Protein AF-A0A401G7F2-F1 (afdb_monomer_lite)

Foldseek 3Di:
DDDDDDDDDPDDDDDDDLDQDELVVVCVVVPNPDSVVVVCCVVVVVDPSNRHDPVNPDPPCDPVVVVVPDDDDDDDPVVVD

Radius of gyration: 24.4 Å; chains: 1; bounding box: 43×34×92 Å

pLDDT: mean 81.16, std 13.17, range [42.12, 97.12]

Sequence (81 aa):
MRAKAAMPSEERTNIARDDSDSWESWHRRYGHLGFTGLEKLYKENLVEGLTIDENSMPLTQCEACIQAKQARRAYPKEAED

Secondary structure (DSSP, 8-state):
-PPPPPPP------PPP---B-HHHHHHHTTS--HHHHHHHHHTT-STT--B-GGG---S--HHHHHHT-PPPPPPGGG--

InterPro domains:
  IPR025724 GAG-pre-integrase domain [PF13976] (14-70)

Structure (mmCIF, N/CA/C/O backbone):
data_AF-A0A401G7F2-F1
#
_entry.id   AF-A0A401G7F2-F1
#
loop_
_atom_site.group_PDB
_atom_site.id
_atom_site.type_symbol
_atom_site.label_atom_id
_atom_site.label_alt_id
_atom_site.label_comp_id
_atom_site.label_asym_id
_atom_site.label_entity_id
_atom_site.label_seq_id
_atom_site.pdbx_PDB_ins_code
_atom_site.Cartn_x
_atom_site.Cartn_y
_atom_site.Cartn_z
_atom_site.occupancy
_atom_site.B_iso_or_equiv
_atom_sit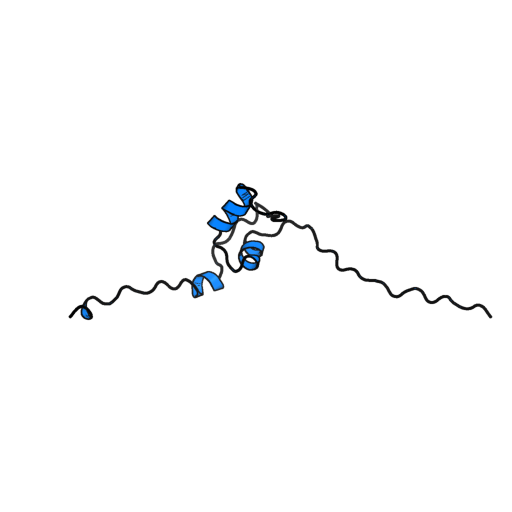e.auth_seq_id
_atom_site.auth_comp_id
_atom_site.auth_asym_id
_atom_site.auth_atom_id
_atom_site.pdbx_PDB_model_num
ATOM 1 N N . MET A 1 1 ? 7.216 -28.127 -62.508 1.00 42.12 1 MET A N 1
ATOM 2 C CA . MET A 1 1 ? 6.265 -27.884 -61.400 1.00 42.12 1 MET A CA 1
ATOM 3 C C . MET A 1 1 ? 7.087 -27.624 -60.144 1.00 42.12 1 MET A C 1
ATOM 5 O O . MET A 1 1 ? 7.833 -28.506 -59.748 1.00 42.12 1 MET A O 1
ATOM 9 N N . ARG A 1 2 ? 7.077 -26.403 -59.594 1.00 47.28 2 ARG A N 1
ATOM 10 C CA . ARG A 1 2 ? 7.827 -26.057 -58.371 1.00 47.28 2 ARG A CA 1
ATOM 11 C C . ARG A 1 2 ? 6.870 -26.129 -57.184 1.00 47.28 2 ARG A C 1
ATOM 13 O O . ARG A 1 2 ? 5.886 -25.395 -57.170 1.00 47.28 2 ARG A O 1
ATOM 20 N N . ALA A 1 3 ? 7.145 -27.005 -56.221 1.00 53.72 3 ALA A N 1
ATOM 21 C CA . ALA A 1 3 ? 6.423 -27.024 -54.956 1.00 53.72 3 ALA A CA 1
ATOM 22 C C . ALA A 1 3 ? 6.736 -25.730 -54.189 1.00 53.72 3 ALA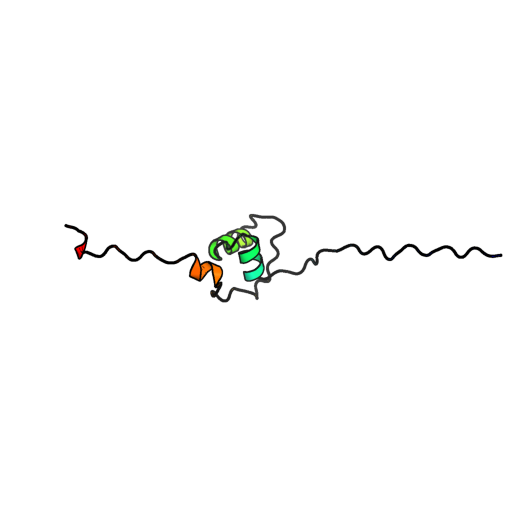 A C 1
ATOM 24 O O . ALA A 1 3 ? 7.902 -25.404 -53.965 1.00 53.72 3 ALA A O 1
ATOM 25 N N . LYS A 1 4 ? 5.701 -24.968 -53.830 1.00 52.38 4 LYS A N 1
ATOM 26 C CA . LYS A 1 4 ? 5.831 -23.865 -52.877 1.00 52.38 4 LYS A CA 1
ATOM 27 C C . 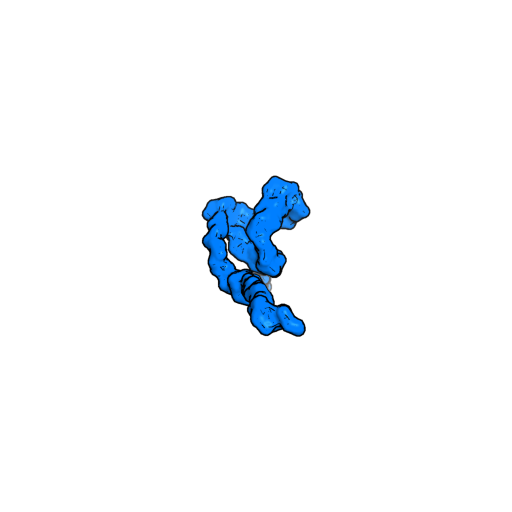LYS A 1 4 ? 5.906 -24.480 -51.482 1.00 52.38 4 LYS A C 1
ATOM 29 O O . LYS A 1 4 ? 4.965 -25.152 -51.072 1.00 52.38 4 LYS A O 1
ATOM 34 N N . ALA A 1 5 ? 7.014 -24.269 -50.778 1.00 57.53 5 ALA A N 1
ATOM 35 C CA . ALA A 1 5 ? 7.088 -24.568 -49.355 1.00 57.53 5 ALA A CA 1
ATOM 36 C C . ALA A 1 5 ? 6.066 -23.685 -48.622 1.00 57.53 5 ALA A C 1
ATOM 38 O O . ALA A 1 5 ? 6.061 -22.465 -48.799 1.00 57.53 5 ALA A O 1
ATOM 39 N N . ALA A 1 6 ? 5.169 -24.306 -47.858 1.00 61.19 6 ALA A N 1
ATOM 40 C CA . ALA A 1 6 ? 4.286 -23.591 -46.951 1.00 61.19 6 ALA A CA 1
ATOM 41 C C . ALA A 1 6 ? 5.146 -22.976 -45.837 1.00 61.19 6 ALA A C 1
ATOM 43 O O . ALA A 1 6 ? 5.898 -23.687 -45.172 1.00 61.19 6 ALA A O 1
ATOM 44 N N . MET A 1 7 ? 5.072 -21.654 -45.680 1.00 60.94 7 MET A N 1
ATOM 45 C CA . MET A 1 7 ? 5.684 -20.949 -44.552 1.00 60.94 7 MET A CA 1
ATOM 46 C C . MET A 1 7 ? 5.040 -21.461 -43.253 1.00 60.94 7 MET A C 1
ATOM 48 O O . MET A 1 7 ? 3.816 -21.633 -43.240 1.00 60.94 7 MET A O 1
ATOM 52 N N . PRO A 1 8 ? 5.807 -21.717 -42.178 1.00 60.88 8 PRO A N 1
ATOM 53 C CA . PRO A 1 8 ? 5.214 -22.116 -40.914 1.00 60.88 8 PRO A CA 1
AT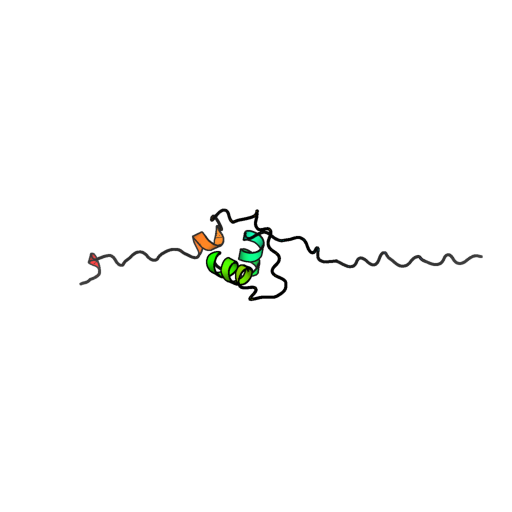OM 54 C C . PRO A 1 8 ? 4.343 -20.972 -40.389 1.00 60.88 8 PRO A C 1
ATOM 56 O O . PRO A 1 8 ? 4.726 -19.805 -40.462 1.00 60.88 8 PRO A O 1
ATOM 59 N N . SER A 1 9 ? 3.153 -21.333 -39.908 1.00 66.88 9 SER A N 1
ATOM 60 C CA . SER A 1 9 ? 2.235 -20.462 -39.169 1.00 66.88 9 SER A CA 1
ATOM 61 C C . SER A 1 9 ? 3.007 -19.621 -38.152 1.00 66.88 9 SER A C 1
ATOM 63 O O . SER A 1 9 ? 3.820 -20.182 -37.425 1.00 66.88 9 SER A O 1
ATOM 65 N N . GLU A 1 10 ? 2.747 -18.310 -38.089 1.00 69.00 10 GLU A N 1
ATOM 66 C CA . GLU A 1 10 ? 3.337 -17.406 -37.093 1.00 69.00 10 GLU A CA 1
ATOM 67 C C . GLU A 1 10 ? 3.146 -17.983 -35.683 1.00 69.00 10 GLU A C 1
ATOM 69 O O . GLU A 1 10 ? 2.048 -17.962 -35.124 1.00 69.00 10 GLU A O 1
ATOM 74 N N . GLU A 1 11 ? 4.214 -18.535 -35.117 1.00 72.12 11 GLU A N 1
ATOM 75 C CA . GLU A 1 11 ? 4.237 -19.028 -33.750 1.00 72.12 11 GLU A CA 1
ATOM 76 C C . GLU A 1 11 ? 4.270 -17.810 -32.822 1.00 72.12 11 GLU A C 1
ATOM 78 O O . GLU A 1 11 ? 5.268 -17.094 -32.735 1.00 72.12 11 GLU A O 1
ATOM 83 N N . ARG A 1 12 ? 3.137 -17.509 -32.182 1.00 72.25 12 ARG A N 1
ATOM 84 C CA . ARG A 1 12 ? 3.027 -16.397 -31.233 1.00 72.25 12 ARG A CA 1
ATOM 85 C C . ARG A 1 12 ? 3.273 -16.916 -29.827 1.00 72.25 12 ARG A C 1
ATOM 87 O O . ARG A 1 12 ? 2.418 -17.584 -29.252 1.00 72.25 12 ARG A O 1
ATOM 94 N N . THR A 1 13 ? 4.427 -16.586 -29.266 1.00 68.50 13 THR A N 1
ATOM 95 C CA . THR A 1 13 ? 4.726 -16.808 -27.851 1.00 68.50 13 THR A CA 1
ATOM 96 C C . THR A 1 13 ? 4.318 -15.576 -27.042 1.00 68.50 13 THR A C 1
ATOM 98 O O . THR A 1 13 ? 4.654 -14.442 -27.384 1.00 68.50 13 THR A O 1
ATOM 101 N N . ASN A 1 14 ? 3.555 -15.783 -25.966 1.00 77.06 14 ASN A N 1
ATOM 102 C CA . ASN A 1 14 ? 3.213 -14.710 -25.033 1.00 77.06 14 ASN A CA 1
ATOM 103 C C . ASN A 1 14 ? 4.410 -14.475 -24.108 1.00 77.06 14 ASN A C 1
ATOM 105 O O . ASN A 1 14 ? 4.620 -15.227 -23.158 1.00 77.06 14 ASN A O 1
ATOM 109 N N . ILE A 1 15 ? 5.204 -13.449 -24.401 1.00 77.00 15 ILE A N 1
ATOM 110 C CA . ILE A 1 15 ? 6.270 -12.990 -23.511 1.00 77.00 15 ILE A CA 1
ATOM 111 C C . ILE A 1 15 ? 5.625 -12.097 -22.449 1.00 77.00 15 ILE A C 1
ATOM 113 O O . ILE A 1 15 ? 4.971 -11.106 -22.783 1.00 77.00 15 ILE A O 1
ATOM 117 N N . ALA A 1 16 ? 5.784 -12.455 -21.174 1.00 68.56 16 ALA A N 1
ATOM 118 C CA . ALA A 1 16 ? 5.409 -11.574 -20.077 1.00 68.56 16 ALA A CA 1
ATOM 119 C C . ALA A 1 16 ? 6.299 -10.325 -20.121 1.00 68.56 16 ALA A C 1
ATOM 121 O O . ALA A 1 16 ? 7.516 -10.431 -20.271 1.00 68.56 16 ALA A O 1
ATOM 122 N N . ARG A 1 17 ? 5.686 -9.143 -20.045 1.00 68.81 17 ARG A N 1
ATOM 123 C CA . ARG A 1 17 ? 6.427 -7.881 -19.975 1.00 68.81 17 ARG A CA 1
ATOM 124 C C . ARG A 1 17 ? 7.012 -7.749 -18.574 1.00 68.81 17 ARG A C 1
ATOM 126 O O . ARG A 1 17 ? 6.277 -7.932 -17.609 1.00 68.81 17 ARG A O 1
ATOM 133 N N . ASP A 1 18 ? 8.296 -7.425 -18.483 1.00 64.69 18 ASP A N 1
ATOM 134 C CA . ASP A 1 18 ? 8.993 -7.137 -17.221 1.00 64.69 18 ASP A CA 1
ATOM 135 C C . ASP A 1 18 ? 8.818 -5.657 -16.833 1.00 64.69 18 ASP A C 1
ATOM 137 O O . ASP A 1 18 ? 9.763 -4.959 -16.481 1.00 64.69 18 ASP A O 1
ATOM 141 N N . ASP A 1 19 ? 7.604 -5.127 -16.996 1.00 70.81 19 ASP A N 1
ATOM 142 C CA . ASP A 1 19 ? 7.321 -3.750 -16.604 1.00 70.81 19 ASP A CA 1
ATOM 143 C C . ASP A 1 19 ? 7.122 -3.711 -15.080 1.00 70.81 19 ASP A C 1
ATOM 145 O O . ASP A 1 19 ? 6.471 -4.588 -14.507 1.00 70.81 19 ASP A O 1
ATOM 149 N N . SER A 1 20 ? 7.674 -2.696 -14.407 1.00 77.44 20 SER A N 1
ATOM 150 C CA . SER A 1 20 ? 7.432 -2.482 -12.979 1.00 77.44 20 SER A CA 1
ATOM 151 C C . SER A 1 20 ? 5.946 -2.210 -12.750 1.00 77.44 20 SER A C 1
ATOM 153 O O . SER A 1 20 ? 5.409 -1.199 -13.210 1.00 77.44 20 SER A O 1
ATOM 155 N N . ASP A 1 21 ? 5.276 -3.117 -12.047 1.00 88.00 21 ASP A N 1
ATOM 156 C CA . ASP A 1 21 ? 3.849 -3.024 -11.776 1.00 88.00 21 ASP A CA 1
ATOM 157 C C . ASP A 1 21 ? 3.550 -2.030 -10.649 1.00 88.00 21 ASP A C 1
ATOM 159 O O . ASP A 1 21 ? 4.389 -1.716 -9.808 1.00 88.00 21 ASP A O 1
ATOM 163 N N . SER A 1 22 ? 2.318 -1.530 -10.598 1.00 91.44 22 SER A N 1
ATOM 164 C CA . SER A 1 22 ? 1.931 -0.590 -9.546 1.00 91.44 22 SER A CA 1
ATOM 165 C C . SER A 1 22 ? 1.736 -1.259 -8.178 1.00 91.44 22 SER A C 1
ATOM 167 O O . SER A 1 22 ? 1.439 -2.457 -8.090 1.00 91.44 22 SER A O 1
ATOM 169 N N . TRP A 1 23 ? 1.781 -0.465 -7.103 1.00 92.56 23 TRP A N 1
ATOM 170 C CA . TRP A 1 23 ? 1.376 -0.910 -5.762 1.00 92.56 23 TRP A CA 1
ATOM 171 C C . TRP A 1 23 ? -0.032 -1.525 -5.748 1.00 92.56 23 TRP A C 1
ATOM 173 O O . TRP A 1 23 ? -0.256 -2.541 -5.092 1.00 92.56 23 TRP A O 1
ATOM 183 N N . GLU A 1 24 ? -0.976 -0.946 -6.496 1.00 91.38 24 GLU A N 1
ATOM 184 C CA . GLU A 1 24 ? -2.353 -1.448 -6.613 1.00 91.38 24 GLU A CA 1
ATOM 185 C C . GLU A 1 24 ? -2.411 -2.807 -7.337 1.00 91.38 24 GLU A C 1
ATOM 187 O O . GLU A 1 24 ? -3.142 -3.708 -6.916 1.00 91.38 24 GLU A O 1
ATOM 192 N N . SER A 1 25 ? -1.614 -2.990 -8.398 1.00 91.31 25 SER A N 1
ATOM 193 C CA . SER A 1 25 ? -1.516 -4.264 -9.124 1.00 91.31 25 SER A CA 1
ATOM 194 C C . SER A 1 25 ? -1.078 -5.390 -8.187 1.00 91.31 25 SER A C 1
ATOM 196 O O . SER A 1 25 ? -1.724 -6.440 -8.117 1.00 91.31 25 SER A O 1
ATOM 198 N N . TRP A 1 26 ? -0.007 -5.165 -7.426 1.00 92.69 26 TRP A N 1
ATOM 199 C CA . TRP A 1 26 ? 0.518 -6.159 -6.494 1.00 92.69 26 TRP A CA 1
ATOM 200 C C . TRP A 1 26 ? -0.387 -6.380 -5.286 1.00 92.69 26 TRP A C 1
ATOM 202 O O . TRP A 1 26 ? -0.591 -7.528 -4.892 1.00 92.69 26 TRP A O 1
ATOM 212 N N . HIS A 1 27 ? -1.011 -5.322 -4.765 1.00 92.81 27 HIS A N 1
ATOM 213 C CA . HIS A 1 27 ? -2.040 -5.421 -3.731 1.00 92.81 27 HIS A CA 1
ATOM 214 C C . HIS A 1 27 ? -3.133 -6.429 -4.123 1.00 92.81 27 HIS A C 1
ATOM 216 O O . HIS A 1 27 ? -3.471 -7.316 -3.336 1.00 92.81 27 HIS A O 1
ATOM 222 N N . ARG A 1 28 ? -3.638 -6.351 -5.364 1.00 91.88 28 ARG A N 1
ATOM 223 C CA . ARG A 1 28 ? -4.653 -7.282 -5.887 1.00 91.88 28 ARG A CA 1
ATOM 224 C C . ARG A 1 28 ? -4.105 -8.687 -6.128 1.00 91.88 28 ARG A C 1
ATOM 226 O O . ARG A 1 28 ? -4.758 -9.651 -5.739 1.00 91.88 28 ARG A O 1
ATOM 233 N N . ARG A 1 29 ? -2.914 -8.824 -6.727 1.00 91.94 29 ARG A N 1
ATOM 234 C CA . ARG A 1 29 ? -2.281 -10.137 -6.993 1.00 91.94 29 ARG A CA 1
ATOM 235 C C . ARG A 1 29 ? -2.045 -10.947 -5.721 1.00 91.94 29 ARG A C 1
ATOM 237 O O . ARG A 1 29 ? -2.247 -12.155 -5.730 1.00 91.94 29 ARG A O 1
ATOM 244 N N . TYR A 1 30 ? -1.689 -10.278 -4.627 1.00 93.06 30 TYR A N 1
ATOM 245 C CA . TYR A 1 30 ? -1.529 -10.891 -3.307 1.00 93.06 30 TYR A CA 1
ATOM 246 C C . TYR A 1 30 ? -2.859 -11.111 -2.559 1.00 93.06 30 TYR A C 1
ATOM 248 O O . TYR A 1 30 ? -2.855 -11.373 -1.358 1.00 93.06 30 TYR A O 1
ATOM 256 N N . GLY A 1 31 ? -4.007 -11.001 -3.236 1.00 92.69 31 GLY A N 1
ATOM 257 C CA . GLY A 1 31 ? -5.314 -11.237 -2.624 1.00 92.69 31 GLY A CA 1
ATOM 258 C C . GLY A 1 31 ? -5.723 -10.133 -1.654 1.00 92.69 31 GLY A C 1
ATOM 259 O O . GLY A 1 31 ? -6.200 -10.416 -0.558 1.00 92.69 31 GLY A O 1
ATOM 260 N N . HIS A 1 32 ? -5.536 -8.873 -2.051 1.00 92.56 32 HIS A N 1
ATOM 261 C CA . HIS A 1 32 ? -5.843 -7.689 -1.246 1.00 92.56 32 HIS A CA 1
ATOM 262 C C . HIS A 1 32 ? -4.982 -7.536 0.022 1.00 92.56 32 HIS A C 1
ATOM 264 O O . HIS A 1 32 ? -5.447 -7.045 1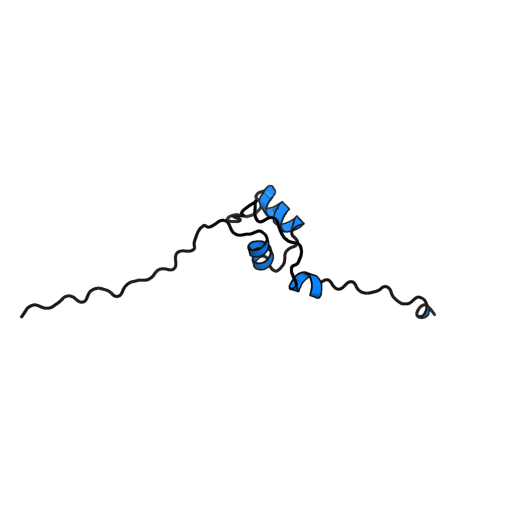.058 1.00 92.56 32 HIS A O 1
ATOM 270 N N . LEU A 1 33 ? -3.703 -7.919 -0.057 1.00 92.06 33 LEU A N 1
ATOM 271 C CA . LEU A 1 33 ? -2.735 -7.731 1.026 1.00 92.06 33 LEU A CA 1
ATOM 272 C C . LEU A 1 33 ? -2.594 -6.246 1.381 1.00 92.06 33 LEU A C 1
ATOM 274 O O . LEU A 1 33 ? -2.372 -5.410 0.511 1.00 92.06 33 LEU A O 1
ATOM 278 N N . GLY A 1 34 ? -2.685 -5.904 2.667 1.00 89.88 34 GLY A N 1
ATOM 279 C CA . GLY A 1 34 ? -2.543 -4.515 3.111 1.00 89.88 34 GLY A CA 1
ATOM 280 C C . GLY A 1 34 ? -1.209 -3.891 2.682 1.00 89.88 34 GLY A C 1
ATOM 281 O O . GLY A 1 34 ? -0.172 -4.553 2.725 1.00 89.88 34 GLY A O 1
ATOM 282 N N . PHE A 1 35 ? -1.228 -2.603 2.323 1.00 89.62 35 PHE A N 1
ATOM 283 C CA . PHE A 1 35 ? -0.056 -1.904 1.783 1.00 89.62 35 PHE A CA 1
ATOM 284 C C . PHE A 1 35 ? 1.159 -1.933 2.704 1.00 89.62 35 PHE A C 1
ATOM 286 O O . PHE A 1 35 ? 2.259 -2.105 2.212 1.00 89.62 35 PHE A O 1
ATOM 293 N N . THR A 1 36 ? 0.984 -1.869 4.025 1.00 90.94 36 THR A N 1
ATOM 294 C CA . THR A 1 36 ? 2.101 -2.007 4.975 1.00 90.94 36 THR A CA 1
ATOM 295 C C . THR A 1 36 ? 2.790 -3.370 4.867 1.00 90.94 36 THR A C 1
ATOM 297 O O . THR A 1 36 ? 4.008 -3.466 4.965 1.00 90.94 36 THR A O 1
ATOM 300 N N . GLY A 1 37 ? 2.017 -4.438 4.648 1.00 92.88 37 GLY A N 1
ATOM 301 C CA . GLY A 1 37 ? 2.567 -5.777 4.444 1.00 92.88 37 GLY A CA 1
ATOM 302 C C . GLY A 1 37 ? 3.292 -5.880 3.107 1.00 92.88 37 GLY A C 1
ATOM 303 O O . GLY A 1 37 ? 4.410 -6.380 3.057 1.00 92.88 37 GLY A O 1
ATOM 304 N N . LEU A 1 38 ? 2.686 -5.350 2.044 1.00 93.38 38 LEU A N 1
ATOM 305 C CA . LEU A 1 38 ? 3.301 -5.318 0.719 1.00 93.38 38 LEU A CA 1
ATOM 306 C C . LEU A 1 38 ? 4.582 -4.465 0.696 1.00 93.38 38 LEU A C 1
ATOM 308 O O . LEU A 1 38 ? 5.579 -4.860 0.102 1.00 93.38 38 LEU A O 1
ATOM 312 N N . GLU A 1 39 ? 4.581 -3.332 1.397 1.00 92.94 39 GLU A N 1
ATOM 313 C CA . GLU A 1 39 ? 5.734 -2.445 1.546 1.00 92.94 39 GLU A CA 1
ATOM 314 C C . GLU A 1 39 ? 6.872 -3.136 2.284 1.00 92.94 39 GLU A C 1
ATOM 316 O O . GLU A 1 39 ? 8.024 -3.029 1.869 1.00 92.94 39 GLU A O 1
ATOM 321 N N . LYS A 1 40 ? 6.551 -3.896 3.334 1.00 95.25 40 LYS A N 1
ATOM 322 C CA . LYS A 1 40 ? 7.532 -4.719 4.033 1.00 95.25 40 LYS A CA 1
ATOM 323 C C . LYS A 1 40 ? 8.161 -5.754 3.099 1.00 95.25 40 LYS A C 1
ATOM 325 O O . LYS A 1 40 ? 9.382 -5.848 3.053 1.00 95.25 40 LYS A O 1
ATOM 330 N N . LEU A 1 41 ? 7.342 -6.495 2.343 1.00 95.50 41 LEU A N 1
ATOM 331 C CA . LEU A 1 41 ? 7.831 -7.499 1.389 1.00 95.50 41 LEU A CA 1
ATOM 332 C C . LEU A 1 41 ? 8.812 -6.893 0.378 1.00 95.50 41 LEU A C 1
ATOM 334 O O . LEU A 1 41 ? 9.853 -7.491 0.113 1.00 95.50 41 LEU A O 1
ATOM 338 N N . TYR A 1 42 ? 8.489 -5.704 -0.135 1.00 93.56 42 TYR A N 1
ATOM 339 C CA . TYR A 1 42 ? 9.322 -4.968 -1.081 1.00 93.56 42 TYR A CA 1
ATOM 340 C C . TYR A 1 42 ? 10.617 -4.445 -0.443 1.00 93.56 42 TYR A C 1
ATOM 342 O O . TYR A 1 42 ? 11.708 -4.777 -0.898 1.00 93.56 42 TYR A O 1
ATOM 350 N N . LYS A 1 43 ? 10.520 -3.674 0.648 1.00 93.81 43 LYS A N 1
ATOM 351 C CA . LYS A 1 43 ? 11.676 -3.015 1.284 1.00 93.81 43 LYS A CA 1
ATOM 352 C C . LYS A 1 43 ? 12.672 -3.992 1.899 1.00 93.81 43 LYS A C 1
ATOM 354 O O . LYS A 1 43 ? 13.867 -3.716 1.908 1.00 93.81 43 LYS A O 1
ATOM 359 N N . GLU A 1 44 ? 12.188 -5.107 2.436 1.00 97.12 44 GLU A N 1
ATOM 360 C CA . GLU A 1 44 ? 13.033 -6.138 3.046 1.00 97.12 44 GLU A CA 1
ATOM 361 C C . GLU A 1 44 ? 13.458 -7.225 2.039 1.00 97.12 44 GLU A C 1
ATOM 363 O O . GLU A 1 44 ? 14.137 -8.171 2.429 1.00 97.12 44 GLU A O 1
ATOM 368 N N . ASN A 1 45 ? 13.089 -7.094 0.754 1.00 95.25 45 ASN A N 1
ATOM 369 C CA . ASN A 1 45 ? 13.390 -8.053 -0.315 1.00 95.25 45 ASN A CA 1
ATOM 370 C C . ASN A 1 45 ? 13.036 -9.506 0.069 1.00 95.25 45 ASN A C 1
ATOM 372 O O . ASN A 1 45 ? 13.842 -10.427 -0.066 1.00 95.25 45 ASN A O 1
ATOM 376 N N . LEU A 1 46 ? 11.827 -9.703 0.609 1.00 96.81 46 LEU A N 1
ATOM 377 C CA . LEU A 1 46 ? 11.388 -10.987 1.180 1.00 96.81 46 LEU A CA 1
ATOM 378 C C . LEU A 1 46 ? 10.847 -11.974 0.138 1.00 96.81 46 LEU A C 1
ATOM 380 O O . LEU A 1 46 ? 10.524 -13.111 0.482 1.00 96.81 46 LEU A O 1
ATOM 384 N N . VAL A 1 47 ? 10.694 -11.538 -1.111 1.00 94.00 47 VAL A N 1
ATOM 385 C CA . VAL A 1 47 ? 10.135 -12.317 -2.219 1.00 94.00 47 VAL A CA 1
ATOM 386 C C . VAL A 1 47 ? 10.872 -11.987 -3.512 1.00 94.00 47 VAL A C 1
ATOM 388 O O . VAL A 1 47 ? 11.245 -10.842 -3.754 1.00 94.00 47 VAL A O 1
ATOM 391 N N . GLU A 1 48 ? 11.049 -12.989 -4.365 1.00 92.69 48 GLU A N 1
ATOM 392 C CA . GLU A 1 48 ? 11.637 -12.812 -5.692 1.00 92.69 48 GLU A CA 1
ATOM 393 C C . GLU A 1 48 ? 10.571 -12.361 -6.704 1.00 92.69 48 GLU A C 1
ATOM 395 O O . GLU A 1 48 ? 9.407 -12.760 -6.622 1.00 92.69 48 GLU A O 1
ATOM 400 N N . GLY A 1 49 ? 10.964 -11.527 -7.672 1.00 89.44 49 GLY A N 1
ATOM 401 C CA . GLY A 1 49 ? 10.082 -11.087 -8.763 1.00 89.44 49 GLY A CA 1
ATOM 402 C C . GLY A 1 49 ? 9.061 -10.003 -8.394 1.00 89.44 49 GLY A C 1
ATOM 403 O O . GLY A 1 49 ? 8.162 -9.723 -9.185 1.00 89.44 49 GLY A O 1
ATOM 404 N N . LEU A 1 50 ? 9.177 -9.380 -7.216 1.00 92.00 50 LEU A N 1
ATOM 405 C CA . LEU A 1 50 ? 8.340 -8.245 -6.819 1.00 92.00 50 LEU A CA 1
ATOM 406 C C . LEU A 1 50 ? 8.906 -6.930 -7.377 1.00 92.00 50 LEU A C 1
ATOM 408 O O . LEU A 1 50 ? 9.657 -6.227 -6.705 1.00 92.00 50 LEU A O 1
ATOM 412 N N . THR A 1 51 ? 8.542 -6.596 -8.614 1.00 91.56 51 THR A N 1
ATOM 413 C CA . THR A 1 51 ? 8.929 -5.342 -9.279 1.00 91.56 51 THR A CA 1
ATOM 414 C C . THR A 1 51 ? 7.830 -4.291 -9.116 1.00 91.56 51 THR A C 1
ATOM 416 O O . THR A 1 51 ? 6.720 -4.460 -9.624 1.00 91.56 51 THR A O 1
ATOM 419 N N . ILE A 1 52 ? 8.110 -3.206 -8.386 1.00 90.31 52 ILE A N 1
ATOM 420 C CA . ILE A 1 52 ? 7.134 -2.141 -8.108 1.00 90.31 52 ILE A CA 1
ATOM 421 C C . ILE A 1 52 ? 7.635 -0.798 -8.645 1.00 90.31 52 ILE A C 1
ATOM 423 O O . ILE A 1 52 ? 8.768 -0.411 -8.376 1.00 90.31 52 ILE A O 1
ATOM 427 N N . ASP A 1 53 ? 6.780 -0.059 -9.357 1.00 90.88 53 ASP A N 1
ATOM 428 C CA . ASP A 1 53 ? 7.019 1.365 -9.620 1.00 90.88 53 ASP A CA 1
ATOM 429 C C . ASP A 1 53 ? 6.796 2.161 -8.329 1.00 90.88 53 ASP A C 1
ATOM 431 O O . ASP A 1 53 ? 5.661 2.351 -7.884 1.00 90.88 53 ASP A O 1
ATOM 435 N N . GLU A 1 54 ? 7.870 2.645 -7.710 1.00 87.12 54 GLU A N 1
ATOM 436 C CA . GLU A 1 54 ? 7.808 3.399 -6.452 1.00 87.12 54 GLU A CA 1
ATOM 437 C C . GLU A 1 54 ? 6.976 4.687 -6.563 1.00 87.12 54 GLU A C 1
ATOM 439 O O . GLU A 1 54 ? 6.377 5.119 -5.574 1.00 87.12 54 GLU A O 1
ATOM 444 N N . ASN A 1 55 ? 6.857 5.263 -7.766 1.00 88.06 55 ASN A N 1
ATOM 445 C CA . ASN A 1 55 ? 6.057 6.467 -8.009 1.00 88.06 55 ASN A CA 1
ATOM 446 C C . ASN A 1 55 ? 4.550 6.182 -8.048 1.00 88.06 55 ASN A C 1
ATOM 448 O O . ASN A 1 55 ? 3.743 7.107 -7.966 1.00 88.06 55 ASN A O 1
ATOM 452 N N . SER A 1 56 ? 4.154 4.909 -8.121 1.00 85.56 56 SER A N 1
ATOM 453 C CA . SER A 1 56 ? 2.754 4.471 -8.145 1.00 85.56 56 SER A CA 1
ATOM 454 C C . SER A 1 56 ? 2.109 4.364 -6.751 1.00 85.56 56 SER A C 1
ATOM 456 O O . SER A 1 56 ? 1.091 3.687 -6.587 1.00 85.56 56 SER A O 1
ATOM 458 N N . MET A 1 57 ? 2.731 4.972 -5.729 1.00 71.56 57 MET A N 1
ATOM 459 C CA . MET A 1 57 ? 2.347 4.879 -4.312 1.00 71.56 57 MET A CA 1
ATOM 460 C C . MET A 1 57 ? 0.832 5.105 -4.116 1.00 71.56 57 MET A C 1
ATOM 462 O O . MET A 1 57 ? 0.253 5.994 -4.744 1.00 71.56 57 MET A O 1
ATOM 466 N N . PRO A 1 58 ? 0.150 4.293 -3.289 1.00 66.62 58 PRO A N 1
ATOM 467 C CA . PRO A 1 58 ? -1.242 3.968 -3.553 1.00 66.62 58 PRO A CA 1
ATOM 468 C C . PRO A 1 58 ? -2.220 5.062 -3.122 1.00 66.62 58 PRO A C 1
ATOM 470 O O . PRO A 1 58 ? -2.205 5.552 -1.991 1.00 66.62 58 PRO A O 1
ATOM 473 N N . LEU A 1 59 ? -3.173 5.346 -4.012 1.00 63.88 59 LEU A N 1
ATOM 474 C CA . LEU A 1 59 ? -4.456 5.948 -3.662 1.00 63.88 59 LEU A CA 1
ATOM 475 C C . LEU A 1 59 ? -5.237 4.908 -2.844 1.00 63.88 59 LEU A C 1
ATOM 477 O O . LEU A 1 59 ? -5.610 3.857 -3.353 1.00 63.88 59 LEU A O 1
ATOM 481 N N . THR A 1 60 ? -5.462 5.181 -1.561 1.00 66.69 60 THR A N 1
ATOM 482 C CA . THR A 1 60 ? -5.959 4.262 -0.512 1.00 66.69 60 THR A CA 1
ATOM 483 C C . THR A 1 60 ? -7.417 3.783 -0.663 1.00 66.69 60 THR A C 1
ATOM 485 O O . THR A 1 60 ? -8.086 3.488 0.325 1.00 66.69 60 THR A O 1
ATOM 488 N N . GLN A 1 61 ? -7.940 3.691 -1.885 1.00 81.00 61 GLN A N 1
ATOM 489 C CA . GLN A 1 61 ? -9.364 3.521 -2.186 1.00 81.00 61 GLN A CA 1
ATOM 490 C C . GLN A 1 61 ? -9.661 2.192 -2.902 1.00 81.00 61 GLN A C 1
ATOM 492 O O . GLN A 1 61 ? -10.367 2.159 -3.908 1.00 81.00 61 GLN A O 1
ATOM 497 N N . CYS A 1 62 ? -9.128 1.074 -2.400 1.00 88.75 62 CYS A N 1
ATOM 498 C CA . CYS A 1 62 ? -9.517 -0.243 -2.908 1.00 88.75 62 CYS A CA 1
ATOM 499 C C . CYS A 1 62 ? -10.937 -0.592 -2.428 1.00 88.75 62 CYS A C 1
ATOM 501 O O . CYS A 1 62 ? -11.141 -0.933 -1.260 1.00 88.75 62 CYS A O 1
ATOM 503 N N . GLU A 1 63 ? -11.920 -0.525 -3.331 1.00 89.50 63 GLU A N 1
ATOM 504 C CA . GLU A 1 63 ? -13.339 -0.777 -3.033 1.00 89.50 63 GLU A CA 1
ATOM 505 C C . GLU A 1 63 ? -13.563 -2.133 -2.347 1.00 89.50 63 GLU A C 1
ATOM 507 O O . GLU A 1 63 ? -14.237 -2.205 -1.319 1.00 89.50 63 GLU A O 1
ATOM 512 N N . ALA A 1 64 ? -12.930 -3.196 -2.851 1.00 88.88 64 ALA A N 1
ATOM 513 C CA . ALA A 1 64 ? -13.045 -4.538 -2.284 1.00 88.88 64 ALA A CA 1
ATOM 514 C C . ALA A 1 64 ? -12.574 -4.592 -0.820 1.00 88.88 64 ALA A C 1
ATOM 516 O O . ALA A 1 64 ? -13.245 -5.181 0.028 1.00 88.88 64 ALA A O 1
ATOM 517 N N . CYS A 1 65 ? -11.459 -3.930 -0.490 1.00 89.50 65 CYS A N 1
ATOM 518 C CA . CYS A 1 65 ? -10.983 -3.847 0.891 1.00 89.50 65 CYS A CA 1
ATOM 519 C C . CYS A 1 65 ? -11.935 -3.066 1.793 1.00 89.50 65 CYS A C 1
ATOM 521 O O . CYS A 1 65 ? -12.137 -3.463 2.941 1.00 89.50 65 CYS A O 1
ATOM 523 N N . ILE A 1 66 ? -12.502 -1.968 1.290 1.00 87.88 66 ILE A N 1
ATOM 524 C CA . ILE A 1 66 ? -13.439 -1.123 2.038 1.00 87.88 66 ILE A CA 1
ATOM 525 C C . ILE A 1 66 ? -14.700 -1.920 2.386 1.00 87.88 66 ILE A C 1
ATOM 527 O O . ILE A 1 66 ? -15.122 -1.923 3.542 1.00 87.88 66 ILE A O 1
ATOM 531 N N . GLN A 1 67 ? -15.265 -2.644 1.418 1.00 87.06 67 GLN A N 1
ATOM 532 C CA . GLN A 1 67 ? -16.462 -3.458 1.641 1.00 87.06 67 GLN A CA 1
ATOM 533 C C . GLN A 1 67 ? -16.183 -4.672 2.538 1.00 87.06 67 GLN A C 1
ATOM 535 O O . GLN A 1 67 ? -17.018 -5.029 3.365 1.00 87.06 67 GLN A O 1
ATOM 540 N N . ALA A 1 68 ? -15.001 -5.286 2.427 1.00 84.25 68 ALA A N 1
ATOM 541 C CA . ALA A 1 68 ? -14.638 -6.449 3.237 1.00 84.25 68 ALA A CA 1
ATOM 542 C C . ALA A 1 68 ? -14.311 -6.099 4.701 1.00 84.25 68 ALA A C 1
ATOM 544 O O . ALA A 1 68 ? -14.540 -6.911 5.597 1.00 84.25 68 ALA A O 1
ATOM 545 N N . LYS A 1 69 ? -13.773 -4.902 4.975 1.00 73.44 69 LYS A N 1
ATOM 546 C CA . LYS A 1 69 ? -13.392 -4.449 6.327 1.00 73.44 69 LYS A CA 1
ATOM 547 C C . LYS A 1 69 ? -14.498 -3.640 7.006 1.00 73.44 69 LYS A C 1
ATOM 549 O O . LYS A 1 69 ? -14.230 -2.610 7.623 1.00 73.44 69 LYS A O 1
ATOM 554 N N . GLN A 1 70 ? -15.745 -4.095 6.932 1.00 72.75 70 GLN A N 1
ATOM 555 C CA . GLN A 1 70 ? -16.799 -3.484 7.737 1.00 72.75 70 GLN A CA 1
ATOM 556 C C . GLN A 1 70 ? -16.548 -3.766 9.223 1.00 72.75 70 GLN A C 1
ATOM 558 O O . GLN A 1 70 ? -16.615 -4.905 9.686 1.00 72.75 70 GLN A O 1
ATOM 563 N N . ALA A 1 71 ? -16.242 -2.714 9.983 1.00 74.75 71 ALA A N 1
ATOM 564 C CA . ALA A 1 71 ? -16.131 -2.810 11.429 1.00 74.75 71 ALA A CA 1
ATOM 565 C C . ALA A 1 71 ? -17.503 -3.161 12.016 1.00 74.75 71 ALA A C 1
ATOM 567 O O . ALA A 1 71 ? -18.489 -2.445 11.816 1.00 74.75 71 ALA A O 1
ATOM 568 N N . ARG A 1 72 ? -17.565 -4.261 12.770 1.00 81.31 72 ARG A N 1
ATOM 569 C CA . ARG A 1 72 ? -18.746 -4.581 13.569 1.00 81.31 72 ARG A CA 1
ATOM 570 C C . ARG A 1 72 ? -18.952 -3.450 14.577 1.00 81.31 72 ARG A C 1
ATOM 572 O O . ARG A 1 72 ? -18.035 -3.119 15.326 1.00 81.31 72 ARG A O 1
ATOM 579 N N . ARG A 1 73 ? -20.152 -2.865 14.613 1.00 80.56 73 ARG A N 1
ATOM 580 C CA . ARG A 1 73 ? -20.504 -1.908 15.670 1.00 80.56 73 ARG A CA 1
ATOM 581 C C . ARG A 1 73 ? -20.422 -2.603 17.030 1.00 80.56 73 ARG A C 1
ATOM 583 O O . ARG A 1 73 ? -20.693 -3.803 17.136 1.00 80.56 73 ARG A O 1
ATOM 590 N N . ALA A 1 74 ? -20.042 -1.850 18.058 1.00 85.00 74 ALA A N 1
ATOM 591 C CA . ALA A 1 74 ? -20.158 -2.328 19.429 1.00 85.00 74 ALA A CA 1
ATOM 592 C C . ALA A 1 74 ? -21.605 -2.768 19.704 1.00 85.00 74 ALA A C 1
ATOM 594 O O . ALA A 1 74 ? -22.542 -2.259 19.080 1.00 85.00 74 ALA A O 1
ATOM 595 N N . TYR A 1 75 ? -21.779 -3.734 20.605 1.00 86.44 75 TYR A N 1
ATOM 596 C CA . TYR A 1 75 ? -23.118 -4.103 21.049 1.00 86.44 75 TYR A CA 1
ATOM 597 C C . TYR A 1 75 ? -23.791 -2.886 21.711 1.00 86.44 75 TYR A C 1
ATOM 599 O O . TYR A 1 75 ? -23.100 -2.115 22.384 1.00 86.44 75 TYR A O 1
ATOM 607 N N . PRO A 1 76 ? -25.103 -2.679 21.496 1.00 88.69 76 PRO A N 1
ATOM 608 C CA . PRO A 1 76 ? -25.855 -1.686 22.253 1.00 88.69 76 PRO A CA 1
ATOM 609 C C . PRO A 1 76 ? -25.791 -2.036 23.744 1.00 88.69 76 PRO A C 1
ATOM 611 O O . PRO A 1 76 ? -25.906 -3.207 24.103 1.00 88.69 76 PRO A O 1
ATOM 614 N N . LYS A 1 77 ? -25.593 -1.027 24.598 1.00 83.38 77 LYS A N 1
ATOM 615 C CA . LYS A 1 77 ? -25.507 -1.214 26.059 1.00 83.38 77 LYS A CA 1
ATOM 616 C C . LYS A 1 77 ? -26.835 -1.685 26.646 1.00 83.38 77 LYS A C 1
ATOM 618 O O . LYS A 1 77 ? -26.868 -2.338 27.673 1.00 83.38 77 LYS A O 1
ATOM 623 N N . GLU A 1 78 ? -27.930 -1.399 25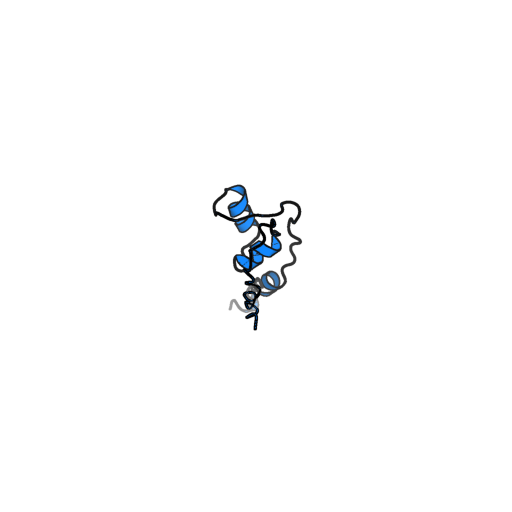.950 1.00 81.50 78 GLU A N 1
ATOM 624 C CA . GLU A 1 78 ? -29.282 -1.839 26.285 1.00 81.50 78 GLU A CA 1
ATOM 625 C C . GLU A 1 78 ? -29.482 -3.359 26.133 1.00 81.50 78 GLU A C 1
ATOM 627 O O . GLU A 1 78 ? -30.534 -3.870 26.494 1.00 81.50 78 GLU A O 1
ATOM 632 N N . ALA A 1 79 ? -28.508 -4.082 25.566 1.00 70.31 79 ALA A N 1
ATOM 633 C CA . ALA A 1 79 ? -28.503 -5.544 25.494 1.00 70.31 79 ALA A CA 1
ATOM 634 C C . ALA A 1 79 ? -27.676 -6.202 26.620 1.00 70.31 79 ALA A C 1
ATOM 636 O O . ALA A 1 79 ? -27.505 -7.420 26.607 1.00 70.31 79 ALA A O 1
ATOM 637 N N . GLU A 1 80 ? -27.135 -5.410 27.551 1.00 67.38 80 GLU A N 1
ATOM 638 C CA . GLU A 1 80 ? -26.441 -5.865 28.760 1.00 67.38 80 GLU A CA 1
ATOM 639 C C . GLU A 1 80 ? -27.443 -5.951 29.937 1.00 67.38 80 GLU A C 1
ATOM 641 O O . GLU A 1 80 ? -27.330 -5.191 30.895 1.00 67.38 80 GLU A O 1
ATOM 646 N N . ASP A 1 81 ? -28.444 -6.837 29.844 1.00 61.06 81 ASP A N 1
ATOM 647 C CA . ASP A 1 81 ? -29.380 -7.199 30.935 1.00 61.06 81 ASP A CA 1
ATOM 648 C C . ASP A 1 81 ? -29.260 -8.698 31.268 1.00 61.06 81 ASP A C 1
ATOM 650 O O . ASP A 1 81 ? -29.362 -9.527 30.328 1.00 61.06 81 ASP A O 1
#

Organism: NCBI:txid139825